Protein AF-A0A533U5T3-F1 (afdb_monomer_lite)

Sequence (89 aa):
MAKAKRSSSKGSKVDTTLSARTKKAIDSLPEHAQHIFKKAHANAIKQYQNPEKRRGGKSQTAEEVAHKAAWAAVKLKYKKQGDKWVSKG

Structure (mmCIF, N/CA/C/O backbone):
data_AF-A0A533U5T3-F1
#
_entry.id   AF-A0A533U5T3-F1
#
loop_
_atom_site.group_PDB
_atom_site.id
_atom_site.type_symbol
_atom_site.label_atom_id
_atom_site.label_alt_id
_atom_site.label_comp_id
_atom_site.label_asym_id
_atom_site.label_entity_id
_atom_site.label_seq_id
_atom_site.pdbx_PDB_ins_code
_atom_site.Cartn_x
_atom_site.Cartn_y
_atom_site.Cartn_z
_atom_site.occupancy
_atom_site.B_iso_or_equiv
_atom_site.auth_seq_id
_atom_site.auth_comp_id
_atom_site.auth_asym_id
_atom_site.auth_atom_id
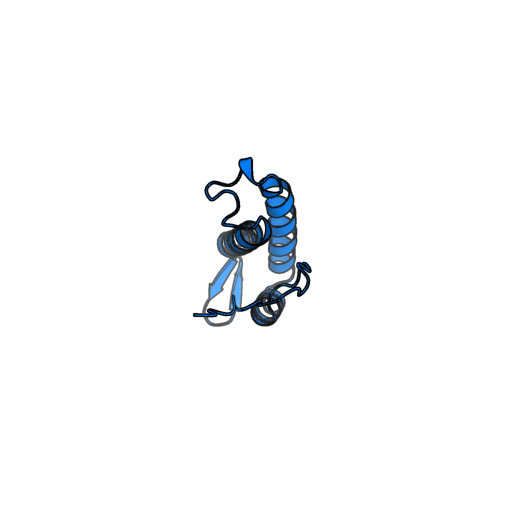_atom_site.pdbx_PDB_model_num
ATOM 1 N N . MET A 1 1 ? 43.659 -20.996 -14.120 1.00 42.09 1 MET A N 1
ATOM 2 C CA . MET A 1 1 ? 42.842 -20.199 -13.174 1.00 42.09 1 MET A CA 1
ATOM 3 C C . MET A 1 1 ? 41.368 -20.369 -13.530 1.00 42.09 1 MET A C 1
ATOM 5 O O . MET A 1 1 ? 40.895 -19.719 -14.450 1.00 42.09 1 MET A O 1
ATOM 9 N N . ALA A 1 2 ? 40.645 -21.275 -12.869 1.00 45.22 2 ALA A N 1
ATOM 10 C CA . ALA A 1 2 ? 39.220 -21.490 -13.131 1.00 45.22 2 ALA A CA 1
ATOM 11 C C . ALA A 1 2 ? 38.390 -20.786 -12.048 1.00 45.22 2 ALA A C 1
ATOM 13 O O . ALA A 1 2 ? 38.174 -21.324 -10.965 1.00 45.22 2 ALA A O 1
ATOM 14 N N . LYS A 1 3 ? 37.938 -19.557 -12.320 1.00 42.53 3 LYS A N 1
ATOM 15 C CA . LYS A 1 3 ? 36.923 -18.901 -11.487 1.00 42.53 3 LYS A CA 1
ATOM 16 C C . LYS A 1 3 ? 35.566 -19.399 -11.973 1.00 42.53 3 LYS A C 1
ATOM 18 O O . LYS A 1 3 ? 35.009 -18.868 -12.931 1.00 42.53 3 LYS A O 1
ATOM 23 N N . ALA A 1 4 ? 35.074 -20.464 -11.343 1.00 46.00 4 ALA A N 1
ATOM 24 C CA . ALA A 1 4 ? 33.711 -20.934 -11.529 1.00 46.00 4 ALA A CA 1
ATOM 25 C C . ALA A 1 4 ? 32.757 -19.752 -11.293 1.00 46.00 4 ALA A C 1
ATOM 27 O O . ALA A 1 4 ? 32.634 -19.235 -10.179 1.00 46.00 4 ALA A O 1
ATOM 28 N N . LYS A 1 5 ? 32.122 -19.279 -12.372 1.00 44.09 5 LYS A N 1
ATOM 29 C CA . LYS A 1 5 ? 30.984 -18.366 -12.294 1.00 44.09 5 LYS A CA 1
ATOM 30 C C . LYS A 1 5 ? 29.934 -19.084 -11.461 1.00 44.09 5 LYS A C 1
ATOM 32 O O . LYS A 1 5 ? 29.402 -20.102 -11.890 1.00 44.09 5 LYS A O 1
ATOM 37 N N . ARG A 1 6 ? 29.682 -18.570 -10.256 1.00 38.78 6 ARG A N 1
ATOM 38 C CA . ARG A 1 6 ? 28.601 -19.014 -9.377 1.00 38.78 6 ARG A CA 1
ATOM 39 C C . ARG A 1 6 ? 27.297 -18.867 -10.150 1.00 38.78 6 ARG A C 1
ATOM 41 O O . ARG A 1 6 ? 26.718 -17.787 -10.220 1.00 38.78 6 ARG A O 1
ATOM 48 N N . SER A 1 7 ? 26.866 -19.964 -10.749 1.00 47.81 7 SER A N 1
ATOM 49 C CA . SER A 1 7 ? 25.516 -20.190 -11.220 1.00 47.81 7 SER A CA 1
ATOM 50 C C . SER A 1 7 ? 24.603 -20.190 -9.998 1.00 47.81 7 SER A C 1
ATOM 52 O O . SER A 1 7 ? 24.293 -21.234 -9.432 1.00 47.81 7 SER A O 1
ATOM 54 N N . SER A 1 8 ? 24.185 -19.008 -9.545 1.00 43.03 8 SER A N 1
ATOM 55 C CA . SER A 1 8 ? 23.003 -18.907 -8.701 1.00 43.03 8 SER A CA 1
ATOM 56 C C . SER A 1 8 ? 21.789 -19.032 -9.611 1.00 43.03 8 SER A C 1
ATOM 58 O O . SER A 1 8 ? 21.169 -18.042 -10.001 1.00 43.03 8 SER A O 1
ATOM 60 N N . SER A 1 9 ? 21.457 -20.274 -9.958 1.00 48.00 9 SER A N 1
ATOM 61 C CA . SER A 1 9 ? 20.098 -20.617 -10.338 1.00 48.00 9 SER A CA 1
ATOM 62 C C . SER A 1 9 ? 19.195 -20.273 -9.149 1.00 48.00 9 SER A C 1
ATOM 64 O O . SER A 1 9 ? 19.051 -21.044 -8.201 1.00 48.00 9 SER A O 1
ATOM 66 N N . LYS A 1 10 ? 18.593 -19.089 -9.170 1.00 45.72 10 LYS A N 1
ATOM 67 C CA . LYS A 1 10 ? 17.371 -18.826 -8.411 1.00 45.72 10 LYS A CA 1
ATOM 68 C C . LYS A 1 10 ? 16.248 -18.604 -9.415 1.00 45.72 10 LYS A C 1
ATOM 70 O O . LYS A 1 10 ? 15.607 -17.564 -9.455 1.00 45.72 10 LYS A O 1
ATOM 75 N N . GLY A 1 11 ? 16.033 -19.616 -10.255 1.00 47.94 11 GLY A N 1
ATOM 76 C CA . GLY A 1 11 ? 14.717 -19.846 -10.825 1.00 47.94 11 GLY A CA 1
ATOM 77 C C . GLY A 1 11 ? 13.786 -20.141 -9.658 1.00 47.94 11 GLY A C 1
ATOM 78 O O . GLY A 1 11 ? 13.810 -21.220 -9.076 1.00 47.94 11 GLY A O 1
ATOM 79 N N . SER A 1 12 ? 13.038 -19.140 -9.227 1.00 37.72 12 SER A N 1
ATOM 80 C CA . SER A 1 12 ? 11.953 -19.300 -8.271 1.00 37.72 12 SER A CA 1
ATOM 81 C C . SER A 1 12 ? 10.947 -18.227 -8.618 1.00 37.72 12 SER A C 1
ATOM 83 O O . SER A 1 12 ? 11.035 -17.119 -8.110 1.00 37.72 12 SER A O 1
ATOM 85 N N . LYS A 1 13 ? 10.077 -18.572 -9.571 1.00 40.16 13 LYS A N 1
ATOM 86 C CA . LYS A 1 13 ? 8.703 -18.090 -9.661 1.00 40.16 13 LYS A CA 1
ATOM 87 C C . LYS A 1 13 ? 8.540 -16.624 -9.261 1.00 40.16 13 LYS A C 1
ATOM 89 O O . LYS A 1 13 ? 8.320 -16.297 -8.097 1.00 40.16 13 LYS A O 1
ATOM 94 N N . VAL A 1 14 ? 8.577 -15.767 -10.276 1.00 42.94 14 VAL A N 1
ATOM 95 C CA . VAL A 1 14 ? 7.868 -14.480 -10.325 1.00 42.94 14 VAL A CA 1
ATOM 96 C C . VAL A 1 14 ? 6.357 -14.722 -10.195 1.00 42.94 14 VAL A C 1
ATOM 98 O O . VAL A 1 14 ? 5.560 -14.376 -11.056 1.00 42.94 14 VAL A O 1
ATOM 101 N N . ASP A 1 15 ? 5.955 -15.409 -9.135 1.00 41.75 15 ASP A N 1
ATOM 102 C CA . ASP A 1 15 ? 4.581 -15.461 -8.710 1.00 41.75 15 ASP A CA 1
ATOM 103 C C . ASP A 1 15 ? 4.342 -14.201 -7.897 1.00 41.75 15 ASP A C 1
ATOM 105 O O . ASP A 1 15 ? 5.185 -13.719 -7.141 1.00 41.75 15 ASP A O 1
ATOM 109 N N . THR A 1 16 ? 3.152 -13.672 -8.085 1.00 52.91 16 THR A N 1
ATOM 110 C CA . THR A 1 16 ? 2.537 -12.479 -7.514 1.00 52.91 16 THR A CA 1
ATOM 111 C C . THR A 1 16 ? 2.398 -12.550 -5.975 1.00 52.91 16 THR A C 1
ATOM 113 O O . THR A 1 16 ? 1.411 -12.114 -5.383 1.00 52.91 16 THR A O 1
ATOM 116 N N . THR A 1 17 ? 3.362 -13.147 -5.274 1.00 55.12 17 THR A N 1
ATOM 117 C CA . THR A 1 17 ? 3.325 -13.422 -3.846 1.00 55.12 17 THR A CA 1
ATOM 118 C C . THR A 1 17 ? 3.877 -12.233 -3.084 1.00 55.12 17 THR A C 1
ATOM 120 O O . THR A 1 17 ? 5.079 -12.091 -2.862 1.00 55.12 17 THR A O 1
ATOM 123 N N . LEU A 1 18 ? 2.957 -11.388 -2.626 1.00 66.25 18 LEU A N 1
ATOM 124 C CA . LEU A 1 18 ? 3.164 -10.566 -1.441 1.00 66.25 18 LEU A CA 1
ATOM 125 C C . LEU A 1 18 ? 3.929 -11.389 -0.395 1.00 66.25 18 LEU A C 1
ATOM 127 O O . LEU A 1 18 ? 3.502 -12.499 -0.063 1.00 66.25 18 LEU A O 1
ATOM 131 N N . SER A 1 19 ? 5.049 -10.854 0.106 1.00 72.31 19 SER A N 1
ATOM 132 C CA . SER A 1 19 ? 5.813 -11.522 1.164 1.00 72.31 19 SER A CA 1
ATOM 133 C C . SER A 1 19 ? 4.879 -11.904 2.317 1.00 72.31 19 SER A C 1
ATOM 135 O O . SER A 1 19 ? 3.901 -11.195 2.577 1.00 72.31 19 SER A O 1
ATOM 137 N N . ALA A 1 20 ? 5.174 -12.987 3.039 1.00 77.88 20 ALA A N 1
ATOM 138 C CA . ALA A 1 20 ? 4.349 -13.413 4.175 1.00 77.88 20 ALA A CA 1
ATOM 139 C C . ALA A 1 20 ? 4.114 -12.269 5.183 1.00 77.88 20 ALA A C 1
ATOM 141 O O . ALA A 1 20 ? 3.012 -12.098 5.703 1.00 77.88 20 ALA A O 1
ATOM 142 N N . ARG A 1 21 ? 5.128 -11.413 5.376 1.00 78.19 21 ARG A N 1
ATOM 143 C CA . ARG A 1 21 ? 5.035 -10.199 6.196 1.00 78.19 21 ARG A CA 1
ATOM 144 C C . ARG A 1 21 ? 4.032 -9.193 5.636 1.00 78.19 21 ARG A C 1
ATOM 146 O O . ARG A 1 21 ? 3.280 -8.600 6.405 1.00 78.19 21 ARG A O 1
ATOM 153 N N . THR A 1 22 ? 4.017 -8.987 4.321 1.00 82.31 22 THR A N 1
ATOM 154 C CA . THR A 1 22 ? 3.067 -8.067 3.691 1.00 82.31 22 THR A CA 1
ATOM 155 C C . THR A 1 22 ? 1.648 -8.613 3.745 1.00 82.31 22 THR A C 1
ATOM 157 O O . THR A 1 22 ? 0.757 -7.851 4.094 1.00 82.31 22 THR A O 1
ATOM 160 N N . LYS A 1 23 ? 1.429 -9.905 3.456 1.00 82.81 23 LYS A N 1
ATOM 161 C CA . LYS A 1 23 ? 0.099 -10.523 3.602 1.00 82.81 23 LYS A CA 1
ATOM 162 C C . LYS A 1 23 ? -0.444 -10.306 5.007 1.00 82.81 23 LYS A C 1
ATOM 164 O O . LYS A 1 23 ? -1.465 -9.655 5.148 1.00 82.81 23 LYS A O 1
ATOM 169 N N . LYS A 1 24 ? 0.332 -10.668 6.035 1.00 85.50 24 LYS A N 1
ATOM 170 C CA . LYS A 1 24 ? -0.052 -10.454 7.437 1.00 85.50 24 LYS A CA 1
ATOM 171 C C . LYS A 1 24 ? -0.356 -8.985 7.757 1.00 85.50 24 LYS A C 1
ATOM 173 O O . LYS A 1 24 ? -1.287 -8.691 8.498 1.00 85.50 24 LYS A O 1
ATOM 178 N N . ALA A 1 25 ? 0.417 -8.053 7.197 1.00 85.31 25 ALA A N 1
ATOM 179 C CA . ALA A 1 25 ? 0.171 -6.627 7.379 1.00 85.31 25 ALA A CA 1
ATOM 180 C C . ALA A 1 25 ? -1.105 -6.153 6.665 1.00 85.31 25 ALA A C 1
ATOM 182 O O . ALA A 1 25 ? -1.793 -5.298 7.208 1.00 85.31 25 ALA A O 1
ATOM 183 N N . ILE A 1 26 ? -1.434 -6.697 5.492 1.00 86.50 26 ILE A N 1
ATOM 184 C CA . ILE A 1 26 ? -2.670 -6.386 4.761 1.00 86.50 26 ILE A CA 1
ATOM 185 C C . ILE A 1 26 ? -3.874 -7.013 5.462 1.00 86.50 26 ILE A C 1
ATOM 187 O O . ILE A 1 26 ? -4.881 -6.339 5.624 1.00 86.50 26 ILE A O 1
ATOM 191 N N . ASP A 1 27 ? -3.753 -8.244 5.949 1.00 86.69 27 ASP A N 1
ATOM 192 C CA . ASP A 1 27 ? -4.811 -8.939 6.688 1.00 86.69 27 ASP A CA 1
ATOM 193 C C . ASP A 1 27 ? -5.151 -8.220 8.006 1.00 86.69 27 ASP A C 1
ATOM 195 O O . ASP A 1 27 ? -6.291 -8.254 8.455 1.00 86.69 27 ASP A O 1
ATOM 199 N N . SER A 1 28 ? -4.190 -7.494 8.599 1.00 88.06 28 SER A N 1
ATOM 200 C CA . SER A 1 28 ? -4.441 -6.606 9.748 1.00 88.06 28 SER A CA 1
ATOM 201 C C . SER A 1 28 ? -5.133 -5.279 9.397 1.00 88.06 28 SER A C 1
ATOM 203 O O . SER A 1 28 ? -5.479 -4.510 10.296 1.00 88.06 28 SER A O 1
ATOM 205 N N . LEU A 1 29 ? -5.298 -4.965 8.106 1.00 87.50 29 LEU A N 1
ATOM 206 C CA . LEU A 1 29 ? -5.997 -3.763 7.659 1.00 87.50 29 LEU A CA 1
ATOM 207 C C . LEU A 1 29 ? -7.516 -3.993 7.648 1.00 87.50 29 LEU A C 1
ATOM 209 O O . LEU A 1 29 ? -7.962 -5.099 7.335 1.00 87.50 29 LEU A O 1
ATOM 213 N N . PRO A 1 30 ? -8.317 -2.932 7.852 1.00 90.31 30 PRO A N 1
ATOM 214 C CA . PRO A 1 30 ? -9.751 -2.964 7.568 1.00 90.31 30 PRO A CA 1
ATOM 215 C C . PRO A 1 30 ? -10.037 -3.407 6.123 1.00 90.31 30 PRO A C 1
ATOM 217 O O . PRO A 1 30 ? -9.273 -3.063 5.218 1.00 90.31 30 PRO A O 1
ATOM 220 N N . GLU A 1 31 ? -11.157 -4.093 5.871 1.00 89.38 31 GLU A N 1
ATOM 221 C CA . GLU A 1 31 ? -11.505 -4.627 4.536 1.00 89.38 31 GLU A CA 1
ATOM 222 C C . GLU A 1 31 ? -11.384 -3.591 3.411 1.00 89.38 31 GLU A C 1
ATOM 224 O O . GLU A 1 31 ? -10.814 -3.854 2.350 1.00 89.38 31 GLU A O 1
ATOM 229 N N . HIS A 1 32 ? -11.851 -2.368 3.656 1.00 89.81 32 HIS A N 1
ATOM 230 C CA . HIS A 1 32 ? -11.788 -1.302 2.663 1.00 89.81 32 HIS A CA 1
ATOM 231 C C . HIS A 1 32 ? -10.340 -0.881 2.334 1.00 89.81 32 HIS A C 1
ATOM 233 O O . HIS A 1 32 ? -10.010 -0.634 1.172 1.00 89.81 32 HIS A O 1
ATOM 239 N N . ALA A 1 33 ? -9.430 -0.901 3.312 1.00 88.69 33 ALA A N 1
ATOM 240 C CA . ALA A 1 33 ? -8.003 -0.678 3.078 1.00 88.69 33 ALA A CA 1
ATOM 241 C C . ALA A 1 33 ? -7.365 -1.824 2.275 1.00 88.69 33 ALA A C 1
ATOM 243 O O . ALA A 1 33 ? -6.549 -1.567 1.386 1.00 88.69 33 ALA A O 1
ATOM 244 N N . GLN A 1 34 ? -7.765 -3.076 2.523 1.00 90.81 34 GLN A N 1
ATOM 245 C CA . GLN A 1 34 ? -7.326 -4.219 1.715 1.00 90.81 34 GLN A CA 1
ATOM 246 C C . GLN A 1 34 ? -7.779 -4.076 0.259 1.00 90.81 34 GLN A C 1
ATOM 248 O O . GLN A 1 34 ? -7.006 -4.333 -0.667 1.00 90.81 34 GLN A O 1
ATOM 253 N N . HIS A 1 35 ? -9.019 -3.630 0.046 1.00 91.38 35 HIS A N 1
ATOM 254 C CA . HIS A 1 35 ? -9.552 -3.387 -1.289 1.00 91.38 35 HIS A CA 1
ATOM 255 C C . HIS A 1 35 ? -8.768 -2.281 -2.010 1.00 91.38 35 HIS A C 1
ATOM 257 O O . HIS A 1 35 ? -8.368 -2.463 -3.162 1.00 91.38 35 HIS A O 1
ATOM 263 N N . ILE A 1 36 ? -8.474 -1.169 -1.325 1.00 90.88 36 ILE A N 1
ATOM 264 C CA . ILE A 1 36 ? -7.628 -0.090 -1.860 1.00 90.88 36 ILE A CA 1
ATOM 265 C C . ILE A 1 36 ? -6.254 -0.630 -2.244 1.00 90.88 36 ILE A C 1
ATOM 267 O O . ILE A 1 36 ? -5.786 -0.350 -3.347 1.00 90.88 36 ILE A O 1
ATOM 271 N N . PHE A 1 37 ? -5.632 -1.437 -1.380 1.00 90.06 37 PHE A N 1
ATOM 272 C CA . PHE A 1 37 ? -4.340 -2.048 -1.668 1.00 90.06 37 PHE A CA 1
ATOM 273 C C . PHE A 1 37 ? -4.389 -2.879 -2.955 1.00 90.06 37 PHE A C 1
ATOM 275 O O . PHE A 1 37 ? -3.606 -2.637 -3.873 1.00 90.06 37 PHE A O 1
ATOM 282 N N . LYS A 1 38 ? -5.331 -3.827 -3.058 1.00 89.00 38 LYS A N 1
ATOM 283 C CA . LYS A 1 38 ? -5.471 -4.715 -4.226 1.00 89.00 38 LYS A CA 1
ATOM 284 C C . LYS A 1 38 ? -5.729 -3.918 -5.509 1.00 89.00 38 LYS A C 1
ATOM 286 O O . LYS A 1 38 ? -5.090 -4.172 -6.529 1.00 89.00 38 LYS A O 1
ATOM 291 N N . LYS A 1 39 ? -6.614 -2.919 -5.450 1.00 91.00 39 LYS A N 1
ATOM 292 C CA . LYS A 1 39 ? -6.978 -2.074 -6.597 1.00 91.00 39 LYS A CA 1
ATOM 293 C C . LYS A 1 39 ? -5.815 -1.189 -7.048 1.00 91.00 39 LYS A C 1
ATOM 295 O O . LYS A 1 39 ? -5.529 -1.123 -8.241 1.00 91.00 39 LYS A O 1
ATOM 300 N N . ALA A 1 40 ? -5.114 -0.558 -6.107 1.00 90.69 40 ALA A N 1
ATOM 301 C CA . ALA A 1 40 ? -3.938 0.258 -6.392 1.00 90.69 40 ALA A CA 1
ATOM 302 C C . ALA A 1 40 ? -2.782 -0.588 -6.939 1.00 90.69 40 ALA A C 1
ATOM 304 O O . ALA A 1 40 ? -2.132 -0.176 -7.895 1.00 90.69 40 ALA A O 1
ATOM 305 N N . HIS A 1 41 ? -2.574 -1.791 -6.398 1.00 87.62 41 HIS A N 1
ATOM 306 C CA . HIS A 1 41 ? -1.581 -2.735 -6.902 1.00 87.62 41 HIS A CA 1
ATOM 307 C C . HIS A 1 41 ? -1.889 -3.144 -8.346 1.00 87.62 41 HIS A C 1
ATOM 309 O O . HIS A 1 41 ? -1.038 -3.005 -9.218 1.00 87.62 41 HIS A O 1
ATOM 315 N N . ALA A 1 42 ? -3.119 -3.585 -8.629 1.00 87.44 42 ALA A N 1
ATOM 316 C CA . ALA A 1 42 ? -3.529 -3.980 -9.977 1.00 87.44 42 ALA A CA 1
ATOM 317 C C . ALA A 1 42 ? -3.407 -2.827 -10.986 1.00 87.44 42 ALA A C 1
ATOM 319 O O . ALA A 1 42 ? -2.940 -3.032 -12.105 1.00 87.44 42 ALA A O 1
ATOM 320 N N . ASN A 1 43 ? -3.792 -1.612 -10.589 1.00 88.06 43 ASN A N 1
ATOM 321 C CA . ASN A 1 43 ? -3.659 -0.430 -11.434 1.00 88.06 43 ASN A CA 1
ATOM 322 C C . ASN A 1 43 ? -2.180 -0.096 -11.695 1.00 88.06 43 ASN A C 1
ATOM 324 O O . ASN A 1 43 ? -1.770 0.052 -12.842 1.00 88.06 43 ASN A O 1
ATOM 328 N N . ALA A 1 44 ? -1.348 -0.081 -10.654 1.00 86.31 44 ALA A N 1
ATOM 329 C CA . ALA A 1 44 ? 0.070 0.213 -10.801 1.00 86.31 44 ALA A CA 1
ATOM 330 C C . ALA A 1 44 ? 0.811 -0.844 -11.639 1.00 86.31 44 ALA A C 1
ATOM 332 O O . ALA A 1 44 ? 1.645 -0.474 -12.459 1.00 86.31 44 ALA A O 1
ATOM 333 N N . ILE A 1 45 ? 0.475 -2.135 -11.522 1.00 84.00 45 ILE A N 1
ATOM 334 C CA . ILE A 1 45 ? 1.010 -3.173 -12.420 1.00 84.00 45 ILE A CA 1
ATOM 335 C C . ILE A 1 45 ? 0.678 -2.838 -13.874 1.00 84.00 45 ILE A C 1
ATOM 337 O O . ILE A 1 45 ? 1.580 -2.825 -14.703 1.00 84.00 45 ILE A O 1
ATOM 341 N N . LYS A 1 46 ? -0.587 -2.524 -14.188 1.00 85.00 46 LYS A N 1
ATOM 342 C CA . LYS A 1 46 ? -1.001 -2.149 -15.552 1.00 85.00 46 LYS A CA 1
ATOM 343 C C . LYS A 1 46 ? -0.263 -0.904 -16.050 1.00 85.00 46 LYS A C 1
ATOM 345 O O . LYS A 1 46 ? 0.165 -0.860 -17.198 1.00 85.00 46 LYS A O 1
ATOM 350 N N . GLN A 1 47 ? -0.059 0.079 -15.177 1.00 80.69 47 GLN A N 1
ATOM 351 C CA . GLN A 1 47 ? 0.610 1.330 -15.526 1.00 80.69 47 GLN A CA 1
ATOM 352 C C . GLN A 1 47 ? 2.112 1.148 -15.786 1.00 80.69 47 GLN A C 1
ATOM 354 O O . GLN A 1 47 ? 2.659 1.718 -16.730 1.00 80.69 47 GLN A O 1
ATOM 359 N N . TYR A 1 48 ? 2.781 0.338 -14.964 1.00 76.44 48 TYR A N 1
ATOM 360 C CA . TYR A 1 48 ? 4.221 0.093 -15.042 1.00 76.44 48 TYR A CA 1
ATOM 361 C C . TYR A 1 48 ? 4.570 -1.206 -15.771 1.00 76.44 48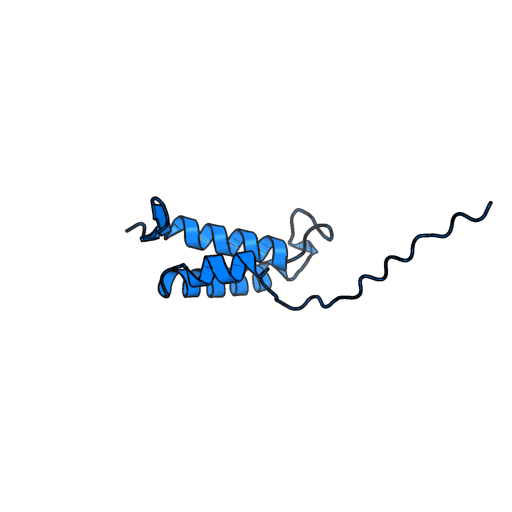 TYR A C 1
ATOM 363 O O . TYR A 1 48 ? 5.737 -1.591 -15.799 1.00 76.44 48 TYR A O 1
ATOM 371 N N . GLN A 1 49 ? 3.603 -1.884 -16.393 1.00 73.44 49 GLN A N 1
ATOM 372 C CA . GLN A 1 49 ? 3.838 -3.121 -17.139 1.00 73.44 49 GLN A CA 1
ATOM 373 C C . GLN A 1 49 ? 4.911 -2.918 -18.209 1.00 73.44 49 GLN A C 1
ATOM 375 O O . GLN A 1 49 ? 5.810 -3.746 -18.337 1.00 73.44 49 GLN A O 1
ATOM 380 N N . ASN A 1 50 ? 4.898 -1.762 -18.875 1.00 69.62 50 ASN A N 1
ATOM 381 C CA . ASN A 1 50 ? 5.916 -1.411 -19.850 1.00 69.62 50 ASN A CA 1
ATOM 382 C C . ASN A 1 50 ? 7.200 -0.889 -19.152 1.00 69.62 50 ASN A C 1
ATOM 384 O O . ASN A 1 50 ? 7.153 0.168 -18.514 1.00 69.62 50 ASN A O 1
ATOM 388 N N . PRO A 1 51 ? 8.342 -1.604 -19.232 1.00 63.75 51 PRO A N 1
ATOM 389 C CA . PRO A 1 51 ? 9.586 -1.226 -18.557 1.00 63.75 51 PRO A CA 1
ATOM 390 C C . PRO A 1 51 ? 10.163 0.113 -19.028 1.00 63.75 51 PRO A C 1
ATOM 392 O O . PRO A 1 51 ? 10.814 0.790 -18.237 1.00 63.75 51 PRO A O 1
ATOM 395 N N . GLU A 1 52 ? 9.882 0.533 -20.263 1.00 64.88 52 GLU A N 1
ATOM 396 C CA . GLU A 1 52 ? 10.321 1.831 -20.801 1.00 64.88 52 GLU A CA 1
ATOM 397 C C . GLU A 1 52 ? 9.612 3.018 -20.135 1.00 64.88 52 GLU A C 1
ATOM 399 O O . GLU A 1 52 ? 10.145 4.120 -20.076 1.00 64.88 52 GLU A O 1
ATOM 404 N N . LYS A 1 53 ? 8.430 2.786 -19.549 1.00 64.19 53 LYS A N 1
ATOM 405 C CA . LYS A 1 53 ? 7.688 3.796 -18.780 1.00 64.19 53 LYS A CA 1
ATOM 406 C C . LYS A 1 53 ? 8.165 3.906 -17.325 1.00 64.19 53 LYS A C 1
ATOM 408 O O . LYS A 1 53 ? 7.622 4.705 -16.560 1.00 64.19 53 LYS A O 1
ATOM 413 N N . ARG A 1 54 ? 9.152 3.102 -16.902 1.00 65.00 54 ARG A N 1
ATOM 414 C CA . ARG A 1 54 ? 9.689 3.108 -15.532 1.00 65.00 54 ARG A CA 1
ATOM 415 C C . ARG A 1 54 ? 10.944 3.971 -15.461 1.00 65.00 54 ARG A C 1
ATOM 417 O O . ARG A 1 54 ? 11.898 3.754 -16.198 1.00 65.00 54 ARG A O 1
ATOM 424 N N . ARG A 1 55 ? 11.000 4.871 -14.475 1.00 60.31 55 ARG A N 1
ATOM 425 C CA . ARG A 1 55 ? 12.144 5.778 -14.246 1.00 60.31 55 ARG A CA 1
ATOM 426 C C . ARG A 1 55 ? 13.478 5.049 -13.975 1.00 60.31 55 ARG A C 1
ATOM 428 O O . ARG A 1 55 ? 14.528 5.643 -14.166 1.00 60.31 55 ARG A O 1
ATOM 435 N N . GLY A 1 56 ? 13.436 3.783 -13.541 1.00 59.69 56 GLY A N 1
ATOM 436 C CA . GLY A 1 56 ? 14.603 2.916 -13.304 1.00 59.69 56 GLY A CA 1
ATOM 437 C C . GLY A 1 56 ? 14.802 1.795 -14.336 1.00 59.69 56 GLY A C 1
ATOM 438 O O . GLY A 1 56 ? 15.630 0.909 -14.117 1.00 59.69 56 GLY A O 1
ATOM 439 N N . GLY A 1 57 ? 14.032 1.788 -15.431 1.00 63.41 57 GLY A N 1
ATOM 440 C CA . GLY A 1 57 ? 14.116 0.773 -16.484 1.00 63.41 57 GLY A CA 1
ATOM 441 C C . GLY A 1 57 ? 13.980 -0.665 -15.964 1.00 63.41 57 GLY A C 1
ATOM 442 O O . GLY A 1 57 ? 13.044 -0.996 -15.238 1.00 63.41 57 GLY A O 1
ATOM 443 N N . LYS A 1 58 ? 14.932 -1.530 -16.339 1.00 60.22 58 LYS A N 1
ATOM 444 C CA . LYS A 1 58 ? 14.964 -2.966 -15.990 1.00 60.22 58 LYS A CA 1
ATOM 445 C C . LYS A 1 58 ? 15.402 -3.247 -14.547 1.00 60.22 58 LYS A C 1
ATOM 447 O O . LYS A 1 58 ? 15.236 -4.369 -14.082 1.00 60.22 58 LYS A O 1
ATOM 452 N N . SER A 1 59 ? 15.944 -2.251 -13.848 1.00 65.12 59 SER A N 1
ATOM 453 C CA . SER A 1 59 ? 16.449 -2.407 -12.478 1.00 65.12 59 SER A CA 1
ATOM 454 C C . SER A 1 59 ? 15.337 -2.471 -11.430 1.00 65.12 59 SER A C 1
ATOM 456 O O . SER A 1 59 ? 15.602 -2.856 -10.298 1.00 65.12 59 SER A O 1
ATOM 458 N N . GLN A 1 60 ? 14.110 -2.074 -11.787 1.00 66.38 60 GLN A N 1
ATOM 459 C CA . GLN A 1 60 ? 12.933 -2.152 -10.922 1.00 66.38 60 GLN A CA 1
ATOM 460 C C . GLN A 1 60 ? 11.819 -2.908 -11.636 1.00 66.38 60 GLN A C 1
ATOM 462 O O . GLN A 1 60 ? 11.459 -2.580 -12.777 1.00 66.38 60 GLN A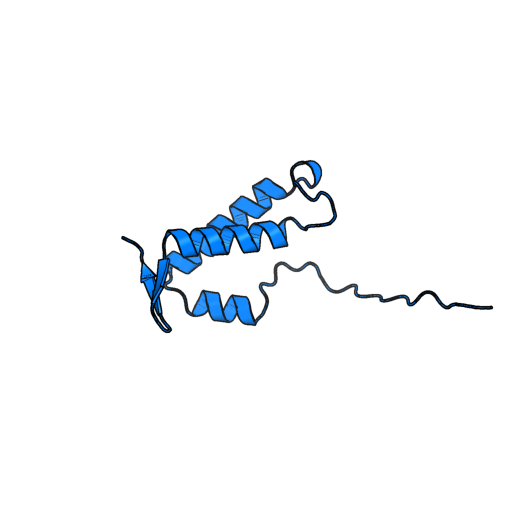 O 1
ATOM 467 N N . THR A 1 61 ? 11.234 -3.902 -10.972 1.00 75.69 61 THR A N 1
ATOM 468 C CA . THR A 1 61 ? 10.086 -4.603 -11.553 1.00 75.69 61 THR A CA 1
ATOM 469 C C . THR A 1 61 ? 8.810 -3.777 -11.401 1.00 75.69 61 THR A C 1
ATOM 471 O O . THR A 1 61 ? 8.682 -2.935 -10.506 1.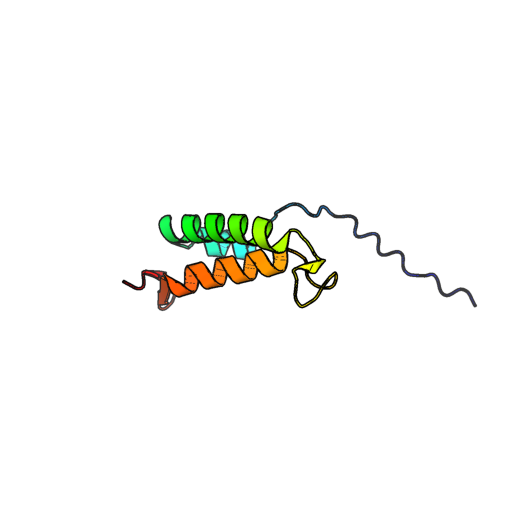00 75.69 61 THR A O 1
ATOM 474 N N . ALA A 1 62 ? 7.840 -3.997 -12.295 1.00 75.50 62 ALA A N 1
ATOM 475 C CA . ALA A 1 62 ? 6.524 -3.376 -12.166 1.00 75.50 62 ALA A CA 1
ATOM 476 C C . ALA A 1 62 ? 5.887 -3.731 -10.816 1.00 75.50 62 ALA A C 1
ATOM 478 O O . ALA A 1 62 ? 5.186 -2.901 -10.242 1.00 75.50 62 ALA A O 1
ATOM 479 N N . GLU A 1 63 ? 6.165 -4.929 -10.285 1.00 78.62 63 GLU A N 1
ATOM 480 C CA . GLU A 1 63 ? 5.630 -5.367 -8.998 1.00 78.62 63 GLU A CA 1
ATOM 481 C C . GLU A 1 63 ? 6.212 -4.589 -7.828 1.00 78.62 63 GLU A C 1
ATOM 483 O O . GLU A 1 63 ? 5.458 -4.167 -6.957 1.00 78.62 63 GLU A O 1
ATOM 488 N N . GLU A 1 64 ? 7.522 -4.336 -7.798 1.00 80.38 64 GLU A N 1
ATOM 489 C CA . GLU A 1 64 ? 8.121 -3.541 -6.722 1.00 80.38 64 GLU A CA 1
ATOM 490 C C . GLU A 1 64 ? 7.540 -2.125 -6.673 1.00 80.38 64 GLU A C 1
ATOM 492 O O . GLU A 1 64 ? 7.248 -1.595 -5.594 1.00 80.38 64 GLU A O 1
ATOM 497 N N . VAL A 1 65 ? 7.339 -1.516 -7.845 1.00 83.38 65 VAL A N 1
ATOM 498 C CA . VAL A 1 65 ? 6.718 -0.192 -7.958 1.00 83.38 65 VAL A CA 1
ATOM 499 C C . VAL A 1 65 ? 5.247 -0.263 -7.548 1.00 83.38 65 VAL A C 1
ATOM 501 O O . VAL A 1 65 ? 4.799 0.555 -6.742 1.00 83.38 65 VAL A O 1
ATOM 504 N N . ALA A 1 66 ? 4.507 -1.265 -8.024 1.00 85.31 66 ALA A N 1
ATOM 505 C CA . ALA A 1 66 ? 3.100 -1.453 -7.693 1.00 85.31 66 ALA A CA 1
ATOM 506 C C . ALA A 1 66 ? 2.870 -1.712 -6.204 1.00 85.31 66 ALA A C 1
ATOM 508 O O . ALA A 1 66 ? 1.927 -1.182 -5.621 1.00 85.31 66 ALA A O 1
ATOM 509 N N . HIS A 1 67 ? 3.761 -2.460 -5.563 1.00 86.19 67 HIS A N 1
ATOM 510 C CA . HIS A 1 67 ? 3.727 -2.717 -4.132 1.00 86.19 67 HIS A CA 1
ATOM 511 C C . HIS A 1 67 ? 3.879 -1.430 -3.322 1.00 86.19 67 HIS A C 1
ATOM 513 O O . HIS A 1 67 ? 3.103 -1.166 -2.399 1.00 86.19 67 HIS A O 1
ATOM 519 N N . LYS A 1 68 ? 4.866 -0.601 -3.681 1.00 86.44 68 LYS A N 1
ATOM 520 C CA . LYS A 1 68 ? 5.094 0.700 -3.040 1.00 86.44 68 LYS A CA 1
ATOM 521 C C . LYS A 1 68 ? 3.910 1.641 -3.268 1.00 86.44 68 LYS A C 1
ATOM 523 O O . LYS A 1 68 ? 3.443 2.259 -2.311 1.00 86.44 68 LYS A O 1
ATOM 528 N N . ALA A 1 69 ? 3.395 1.702 -4.496 1.00 89.25 69 ALA A N 1
ATOM 529 C CA . ALA A 1 69 ? 2.233 2.513 -4.851 1.00 89.25 69 ALA A CA 1
ATOM 530 C C . ALA A 1 69 ? 0.973 2.087 -4.079 1.00 89.25 69 ALA A C 1
ATOM 532 O O . ALA A 1 69 ? 0.261 2.932 -3.539 1.00 89.25 69 ALA A O 1
ATOM 533 N N . ALA A 1 70 ? 0.735 0.780 -3.948 1.00 90.94 70 ALA A N 1
ATOM 534 C CA . ALA A 1 70 ? -0.391 0.245 -3.194 1.00 90.94 70 ALA A CA 1
ATOM 535 C C . ALA A 1 70 ? -0.323 0.614 -1.705 1.00 90.94 70 ALA A C 1
ATOM 537 O O . ALA A 1 70 ? -1.306 1.094 -1.139 1.00 90.94 70 ALA A O 1
ATOM 538 N N . TRP A 1 71 ? 0.846 0.481 -1.071 1.00 90.50 71 TRP A N 1
ATOM 539 C CA . TRP A 1 71 ? 1.029 0.927 0.314 1.00 90.50 71 TRP A CA 1
ATOM 540 C C . TRP A 1 71 ? 0.885 2.437 0.484 1.00 90.50 71 TRP A C 1
ATOM 542 O O . TRP A 1 71 ? 0.364 2.880 1.507 1.00 90.50 71 TRP A O 1
ATOM 552 N N . ALA A 1 72 ? 1.332 3.232 -0.490 1.00 91.00 72 ALA A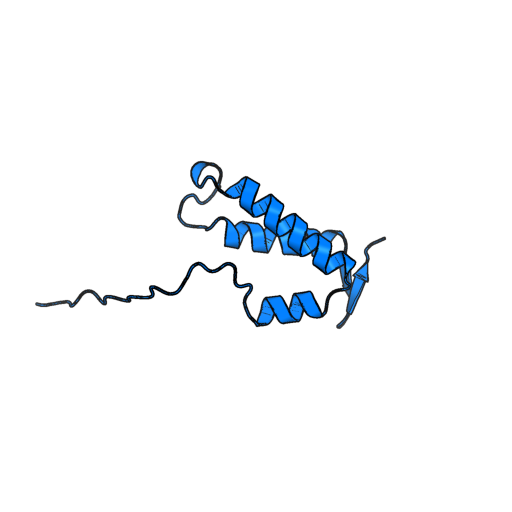 N 1
ATOM 553 C CA . ALA A 1 72 ? 1.121 4.674 -0.473 1.00 91.00 72 ALA A CA 1
ATOM 554 C C . ALA A 1 72 ? -0.378 5.010 -0.517 1.00 91.00 72 ALA A C 1
ATOM 556 O O . ALA A 1 72 ? -0.842 5.791 0.309 1.00 91.00 72 ALA A O 1
ATOM 557 N N . ALA A 1 73 ? -1.150 4.350 -1.388 1.00 91.62 73 ALA A N 1
ATOM 558 C CA . ALA A 1 73 ? -2.601 4.523 -1.471 1.00 91.62 73 ALA A CA 1
ATOM 559 C C . ALA A 1 73 ? -3.310 4.187 -0.147 1.00 91.62 73 ALA A C 1
ATOM 561 O O . ALA A 1 73 ? -4.151 4.959 0.317 1.00 91.62 73 ALA A O 1
ATOM 562 N N . VAL A 1 74 ? -2.922 3.088 0.511 1.00 91.06 74 VAL A N 1
ATOM 563 C CA . VAL A 1 74 ? -3.435 2.751 1.850 1.00 91.06 74 VAL A CA 1
ATOM 564 C C . VAL A 1 74 ? -3.079 3.842 2.857 1.00 91.06 74 VAL A C 1
ATOM 566 O O . VAL A 1 74 ? -3.962 4.312 3.559 1.00 91.06 74 VAL A O 1
ATOM 569 N N . LYS A 1 75 ? -1.825 4.308 2.905 1.00 89.94 75 LYS A N 1
ATOM 570 C CA . LYS A 1 75 ? -1.365 5.350 3.850 1.00 89.94 75 LYS A CA 1
ATOM 571 C C . LYS A 1 75 ? -1.984 6.738 3.617 1.00 89.94 75 LYS A C 1
ATOM 573 O O . LYS A 1 75 ? -1.988 7.588 4.518 1.00 89.94 75 LYS A O 1
ATOM 578 N N . LEU A 1 76 ? -2.470 6.994 2.404 1.00 90.62 76 LEU A N 1
ATOM 579 C CA . LEU A 1 76 ? -3.214 8.208 2.071 1.00 90.62 76 LEU A CA 1
ATOM 580 C C . LEU A 1 76 ? -4.614 8.176 2.688 1.00 90.62 76 LEU A C 1
ATOM 582 O O . LEU A 1 76 ? -5.033 9.172 3.266 1.00 90.62 76 LEU A O 1
ATOM 586 N N . LYS A 1 77 ? -5.299 7.029 2.619 1.00 90.00 77 LYS A N 1
ATOM 587 C CA . LYS A 1 77 ? -6.663 6.845 3.144 1.00 90.00 77 LYS A CA 1
ATOM 588 C C . LYS A 1 77 ? -6.719 6.367 4.592 1.00 90.00 77 LYS A C 1
ATOM 590 O O . LYS A 1 77 ? -7.742 6.525 5.239 1.00 90.00 77 LYS A O 1
ATOM 595 N N . TYR A 1 78 ? -5.643 5.790 5.105 1.00 91.06 78 TYR A N 1
ATOM 596 C CA . TYR A 1 78 ? -5.550 5.240 6.450 1.00 91.06 78 TYR A CA 1
ATOM 597 C C . TYR A 1 78 ? -4.263 5.710 7.119 1.00 91.06 78 TYR A C 1
ATOM 599 O O . TYR A 1 78 ? -3.198 5.771 6.507 1.00 91.06 78 TYR A O 1
ATOM 607 N N . LYS A 1 79 ? -4.342 6.018 8.409 1.00 90.62 79 LYS A N 1
ATOM 608 C CA . LYS A 1 79 ? -3.196 6.308 9.266 1.00 90.62 79 LYS A CA 1
ATOM 609 C C . LYS A 1 79 ? -3.027 5.161 10.248 1.00 90.62 79 LYS A C 1
ATOM 611 O O . LYS A 1 79 ? -3.993 4.726 10.866 1.00 90.62 79 LYS A O 1
ATOM 616 N N . LYS A 1 80 ? -1.793 4.701 10.432 1.00 85.75 80 LYS A N 1
ATOM 617 C CA . LYS A 1 80 ? -1.480 3.805 11.543 1.00 85.75 80 LYS A CA 1
ATOM 618 C C . LYS A 1 80 ? -1.500 4.619 12.846 1.00 85.75 80 LYS A C 1
ATOM 620 O O . LYS A 1 80 ? -0.749 5.588 12.960 1.00 85.75 80 LYS A O 1
ATOM 625 N N . GLN A 1 81 ? -2.370 4.257 13.784 1.00 87.31 81 GLN A N 1
ATOM 626 C CA . GLN A 1 81 ? -2.426 4.788 15.147 1.00 87.31 81 GLN A CA 1
ATOM 627 C C . GLN A 1 81 ? -2.141 3.637 16.119 1.00 87.31 81 GLN A C 1
ATOM 629 O O . GLN A 1 81 ? -2.950 2.720 16.261 1.00 87.31 81 GLN A O 1
ATOM 634 N N . GLY A 1 82 ? -0.955 3.654 16.736 1.00 86.44 82 GLY A N 1
ATOM 635 C CA . GLY A 1 82 ? -0.457 2.525 17.527 1.00 86.44 82 GLY A CA 1
ATOM 636 C C . GLY A 1 82 ? -0.358 1.260 16.672 1.00 86.44 82 GLY A C 1
ATOM 637 O O . GLY A 1 82 ? 0.334 1.247 15.649 1.00 86.44 82 GLY A O 1
ATOM 638 N N . ASP A 1 83 ? -1.101 0.225 17.058 1.00 83.62 83 ASP A N 1
ATOM 639 C CA . ASP A 1 83 ? -1.169 -1.064 16.359 1.00 83.62 83 ASP A CA 1
ATOM 640 C C . ASP A 1 83 ? -2.324 -1.180 15.356 1.00 83.62 83 ASP A C 1
ATOM 642 O O . ASP A 1 83 ? -2.407 -2.169 14.628 1.00 83.62 83 ASP A O 1
ATOM 646 N N . LYS A 1 84 ? -3.200 -0.171 15.268 1.00 83.81 84 LYS A N 1
ATOM 647 C CA . LYS A 1 84 ? -4.398 -0.202 14.417 1.00 83.81 84 LYS A CA 1
ATOM 648 C C . LYS A 1 84 ? -4.290 0.770 13.246 1.00 83.81 84 LYS A C 1
ATOM 650 O O . LYS A 1 84 ? -3.609 1.792 13.312 1.00 83.81 84 LYS A O 1
ATOM 655 N N . TRP A 1 85 ? -4.984 0.457 12.157 1.00 88.44 85 TRP A N 1
ATOM 656 C CA . TRP A 1 85 ? -5.133 1.353 11.011 1.00 88.44 85 TRP A CA 1
ATOM 657 C C . TRP A 1 85 ? -6.494 2.032 11.064 1.00 88.44 85 TRP A C 1
ATOM 659 O O . TRP A 1 85 ? -7.523 1.364 11.065 1.00 88.44 85 TRP A O 1
ATOM 669 N N . VAL A 1 86 ? -6.486 3.360 11.086 1.00 88.00 86 VAL A N 1
ATOM 670 C CA . VAL A 1 86 ? -7.682 4.196 11.219 1.00 88.00 86 VAL A CA 1
ATOM 671 C C . VAL A 1 86 ? -7.858 4.989 9.934 1.00 88.00 86 VAL A C 1
ATOM 673 O O . VAL A 1 86 ? -6.879 5.516 9.402 1.00 88.00 86 VAL A O 1
ATOM 676 N N . SER A 1 87 ? -9.073 5.048 9.393 1.00 89.31 87 SER A N 1
ATOM 677 C CA . SER A 1 87 ? -9.346 5.830 8.186 1.00 89.31 87 SER A CA 1
ATOM 678 C C . SER A 1 87 ? -9.075 7.311 8.441 1.00 89.31 87 SER A C 1
ATOM 680 O O . SER A 1 87 ? -9.570 7.880 9.410 1.00 89.31 87 SER A O 1
ATOM 682 N N . LYS A 1 88 ? -8.299 7.933 7.554 1.00 82.50 88 LYS A N 1
ATOM 683 C CA . LYS A 1 88 ? -8.246 9.385 7.404 1.00 82.50 88 LYS A CA 1
ATOM 684 C C . LYS A 1 88 ? -9.538 9.788 6.694 1.00 82.50 88 LYS A C 1
ATOM 686 O O . LYS A 1 88 ? -9.637 9.622 5.477 1.00 82.50 88 LYS A O 1
ATOM 691 N N . GLY A 1 89 ? -10.536 10.159 7.490 1.00 64.44 89 GLY A N 1
ATOM 692 C CA . G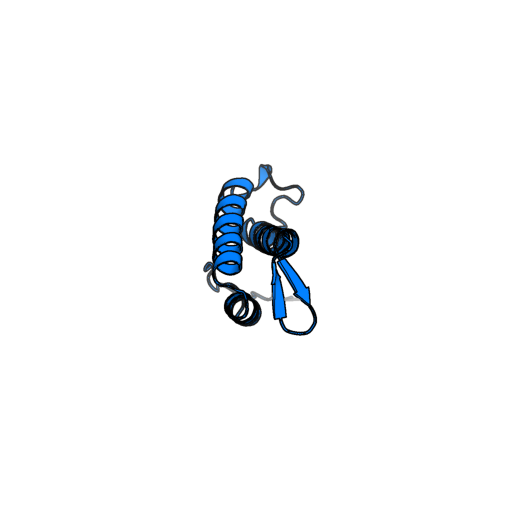LY A 1 89 ? -11.715 10.893 7.034 1.00 64.44 89 GLY A CA 1
ATOM 693 C C . GLY A 1 89 ? -11.348 12.346 6.819 1.00 64.44 89 GLY A C 1
ATOM 694 O O . GLY A 1 89 ? -10.594 12.863 7.674 1.00 64.44 89 GLY A O 1
#

Foldseek 3Di:
DDPPPPPPPPPDDPDLDDPPVRVVVLVLADPVLVVLLVVQLVVQCVQCVDQVSDPVRPVDHSNNRSNVRSVVSSCVQWPDDPPHTHGPD

pLDDT: mean 74.97, std 17.13, range [37.72, 91.62]

Secondary structure (DSSP, 8-state):
-------------------HHHHHHHHTS-HHHHHHHHHHHHHHHHHH-SGGGSTTGGGS-HHHHHHHHHHHHHHHHEEEETTEEEE--

Radius of gyration: 17.11 Å; chains: 1; bounding box: 55×32×38 Å